Protein AF-A0A0B8QD71-F1 (afdb_monomer_lite)

pLDDT: mean 91.49, std 13.44, range [44.5, 98.62]

Secondary structure (DSSP, 8-state):
-EEE-TTT---TTS-EEEEE-SSS-EEEEETT-HHHHHHHHH-GGGEEE----TT------

InterPro domains:
  IPR060374 RelA/SpoT, RIS domain [PF28438] (2-53)

Organism: NCBI:txid1481914

Structure (mmCIF, N/CA/C/O backbone):
data_AF-A0A0B8QD71-F1
#
_entry.id   AF-A0A0B8QD71-F1
#
loop_
_atom_site.group_PDB
_atom_site.id
_atom_site.type_symbol
_atom_site.label_atom_id
_atom_site.label_alt_id
_atom_site.label_comp_id
_atom_site.label_asym_id
_atom_site.label_entity_id
_atom_site.label_seq_id
_atom_site.pdbx_PDB_ins_code
_atom_site.Cartn_x
_atom_site.Cartn_y
_atom_site.Cartn_z
_atom_site.occupancy
_atom_site.B_iso_or_equiv
_atom_site.auth_seq_id
_atom_site.auth_comp_id
_atom_site.auth_asym_id
_atom_site.auth_atom_id
_atom_site.pdbx_PDB_model_num
ATOM 1 N N . MET A 1 1 ? 5.128 10.348 1.678 1.00 85.25 1 MET A N 1
ATOM 2 C CA . MET A 1 1 ? 6.211 9.342 1.611 1.00 85.25 1 MET A CA 1
ATOM 3 C C . MET A 1 1 ? 5.597 8.000 1.238 1.00 85.25 1 MET A C 1
ATOM 5 O O . MET A 1 1 ? 4.519 7.686 1.734 1.00 85.25 1 MET A O 1
ATOM 9 N N . THR A 1 2 ? 6.253 7.249 0.361 1.00 94.12 2 THR A N 1
ATOM 10 C CA . THR A 1 2 ? 5.804 5.954 -0.179 1.00 94.12 2 THR A CA 1
ATOM 11 C C . THR A 1 2 ? 6.930 4.943 0.021 1.00 94.12 2 THR A C 1
ATOM 13 O O . THR A 1 2 ? 8.095 5.306 -0.135 1.00 94.12 2 THR A O 1
ATOM 16 N N . HIS A 1 3 ? 6.616 3.701 0.382 1.00 95.75 3 HIS A N 1
ATOM 17 C CA . HIS A 1 3 ? 7.612 2.638 0.550 1.00 95.75 3 HIS A CA 1
ATOM 18 C C . HIS A 1 3 ? 7.080 1.293 0.054 1.00 95.75 3 HIS A C 1
ATOM 20 O O . HIS A 1 3 ? 5.878 1.050 0.100 1.00 95.75 3 HIS A O 1
ATOM 26 N N . LEU A 1 4 ? 7.972 0.414 -0.404 1.00 97.50 4 LEU A N 1
ATOM 27 C CA . LEU A 1 4 ? 7.617 -0.937 -0.845 1.00 97.50 4 LEU A CA 1
ATOM 28 C C . LEU A 1 4 ? 7.540 -1.887 0.358 1.00 97.50 4 LEU A C 1
ATOM 30 O O . LEU A 1 4 ? 8.398 -1.862 1.247 1.00 97.50 4 LEU A O 1
ATOM 34 N N . ALA A 1 5 ? 6.514 -2.731 0.390 1.00 97.62 5 ALA A N 1
ATOM 35 C CA . ALA A 1 5 ? 6.283 -3.666 1.477 1.00 97.62 5 ALA A CA 1
ATOM 36 C C . ALA A 1 5 ? 7.301 -4.812 1.465 1.00 97.62 5 ALA A C 1
ATOM 38 O O . ALA A 1 5 ? 7.525 -5.473 0.450 1.00 97.62 5 ALA A O 1
ATOM 39 N N . ARG A 1 6 ? 7.867 -5.124 2.634 1.00 97.38 6 ARG A N 1
ATOM 40 C CA . ARG A 1 6 ? 8.871 -6.194 2.777 1.00 97.38 6 ARG A CA 1
ATOM 41 C C . ARG A 1 6 ? 8.303 -7.607 2.636 1.00 97.38 6 ARG A C 1
ATOM 43 O O . ARG A 1 6 ? 9.069 -8.524 2.383 1.00 97.38 6 ARG A O 1
ATOM 50 N N . CYS A 1 7 ? 6.995 -7.787 2.821 1.00 98.19 7 CYS A N 1
ATOM 51 C CA . CYS A 1 7 ? 6.351 -9.102 2.776 1.00 98.19 7 CYS A CA 1
ATOM 52 C C . CYS A 1 7 ? 6.229 -9.674 1.358 1.00 98.19 7 CYS A C 1
ATOM 54 O O . CYS A 1 7 ? 6.243 -10.888 1.205 1.00 98.19 7 CYS A O 1
ATOM 56 N N . CYS A 1 8 ? 6.093 -8.818 0.342 1.00 98.19 8 CYS A N 1
ATOM 57 C CA . CYS A 1 8 ? 5.918 -9.237 -1.052 1.00 98.19 8 CYS A CA 1
ATOM 58 C C . CYS A 1 8 ? 6.928 -8.615 -2.020 1.00 98.19 8 CYS A C 1
ATOM 60 O O . CYS A 1 8 ? 6.976 -9.059 -3.159 1.00 98.19 8 CYS A O 1
ATOM 62 N N . GLN A 1 9 ? 7.726 -7.634 -1.568 1.00 97.81 9 GLN A N 1
ATOM 63 C CA . GLN A 1 9 ? 8.840 -7.032 -2.313 1.00 97.81 9 GLN A CA 1
ATOM 64 C C . GLN A 1 9 ? 8.481 -6.724 -3.780 1.00 97.81 9 GLN A C 1
ATOM 66 O O . GLN A 1 9 ? 9.130 -7.249 -4.682 1.00 97.81 9 GLN A O 1
ATOM 71 N N . PRO A 1 10 ? 7.431 -5.912 -4.023 1.00 96.88 10 PRO A N 1
ATOM 72 C CA . PRO A 1 10 ? 6.941 -5.652 -5.372 1.00 96.88 10 PRO A CA 1
ATOM 73 C C . PRO A 1 10 ? 8.025 -5.013 -6.244 1.00 96.88 10 PRO A C 1
ATOM 75 O O . PRO A 1 10 ? 8.738 -4.112 -5.792 1.00 96.88 10 PRO A O 1
ATOM 78 N N . ILE A 1 11 ? 8.111 -5.450 -7.497 1.00 95.19 11 ILE A N 1
ATOM 79 C CA . ILE A 1 11 ? 9.055 -4.940 -8.497 1.00 95.19 11 ILE A CA 1
ATOM 80 C C . ILE A 1 11 ? 8.317 -4.252 -9.652 1.00 95.19 11 ILE A C 1
ATOM 82 O O . ILE A 1 11 ? 7.141 -4.538 -9.887 1.00 95.19 11 ILE A O 1
ATOM 86 N N . PRO A 1 12 ? 8.980 -3.352 -10.400 1.00 94.00 12 PRO A N 1
ATOM 87 C CA . PRO A 1 12 ? 8.372 -2.717 -11.561 1.00 94.00 12 PRO A CA 1
ATOM 88 C C . PRO A 1 12 ? 7.770 -3.741 -12.532 1.00 94.00 12 PRO A C 1
ATOM 90 O O . PRO A 1 12 ? 8.437 -4.695 -12.928 1.00 94.00 12 PRO A O 1
ATOM 93 N N . GLY A 1 13 ? 6.505 -3.531 -12.899 1.00 90.19 13 GLY A N 1
ATOM 94 C CA . GLY A 1 13 ? 5.724 -4.451 -13.733 1.00 90.19 13 GLY A CA 1
ATOM 95 C C . GLY A 1 13 ? 4.750 -5.330 -12.956 1.00 90.19 13 GLY A C 1
ATOM 96 O O . GLY A 1 13 ? 3.760 -5.768 -13.536 1.00 90.19 13 GLY A O 1
ATOM 97 N N . ASP A 1 14 ? 4.952 -5.515 -11.649 1.00 95.94 14 ASP A N 1
ATOM 98 C CA . ASP A 1 14 ? 3.944 -6.152 -10.807 1.00 95.94 14 ASP A CA 1
ATOM 99 C C . ASP A 1 14 ? 2.670 -5.303 -10.762 1.00 95.94 14 ASP A C 1
ATOM 101 O O . ASP A 1 14 ? 2.723 -4.070 -10.671 1.00 95.94 14 ASP A O 1
ATOM 105 N N . ASN A 1 15 ? 1.519 -5.972 -10.723 1.00 96.56 15 ASN A N 1
ATOM 106 C CA . ASN A 1 15 ? 0.277 -5.329 -10.314 1.00 96.56 15 ASN A CA 1
ATOM 107 C C . ASN A 1 15 ? 0.384 -4.967 -8.831 1.00 96.56 15 ASN A C 1
ATOM 109 O O . ASN A 1 15 ? 0.571 -5.846 -7.986 1.00 96.56 15 ASN A O 1
ATOM 113 N N . ILE A 1 16 ? 0.267 -3.676 -8.525 1.00 98.00 16 ILE A N 1
ATOM 114 C CA . ILE A 1 16 ? 0.445 -3.135 -7.177 1.00 98.00 16 ILE A CA 1
ATOM 115 C C . ILE A 1 16 ? -0.796 -2.401 -6.675 1.00 98.00 16 ILE A C 1
ATOM 117 O O . ILE A 1 16 ? -1.580 -1.852 -7.445 1.00 98.00 16 ILE A O 1
ATOM 121 N N . SER A 1 17 ? -0.929 -2.346 -5.354 1.00 98.38 17 SER A N 1
ATOM 122 C CA . SER A 1 17 ? -1.916 -1.526 -4.658 1.00 98.38 17 SER A CA 1
ATOM 123 C C . SER A 1 17 ? -1.293 -0.931 -3.395 1.00 98.38 17 SER A C 1
ATOM 125 O O . SER A 1 17 ? -0.413 -1.526 -2.760 1.00 98.38 17 SER A O 1
ATOM 127 N N . GLY A 1 18 ? -1.716 0.283 -3.051 1.00 98.19 18 GLY A N 1
ATOM 128 C CA . GLY A 1 18 ? -1.244 0.998 -1.877 1.00 98.19 18 GLY A CA 1
ATOM 129 C C . GLY A 1 18 ? -2.159 0.788 -0.676 1.00 98.19 18 GLY A C 1
ATOM 130 O O . GLY A 1 18 ? -3.374 0.673 -0.806 1.00 98.19 18 GLY A O 1
ATOM 131 N N . TYR A 1 19 ? -1.570 0.815 0.514 1.00 98.56 19 TYR A N 1
ATOM 132 C CA . TYR A 1 19 ? -2.283 0.898 1.780 1.00 98.56 19 TYR A CA 1
ATOM 133 C C . TYR A 1 19 ? -1.804 2.120 2.563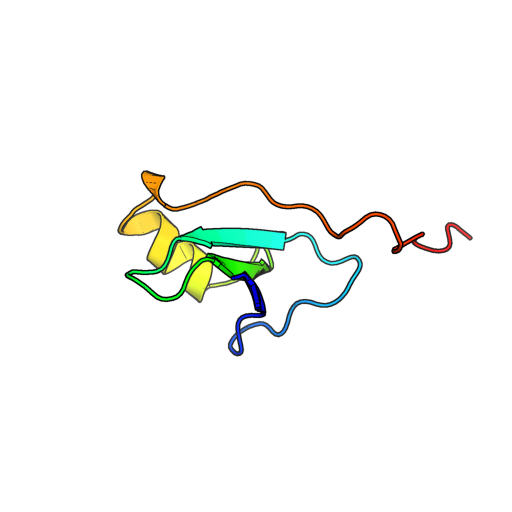 1.00 98.56 19 TYR A C 1
ATOM 135 O O . TYR A 1 19 ? -0.609 2.276 2.841 1.00 98.56 19 TYR A O 1
ATOM 143 N N . 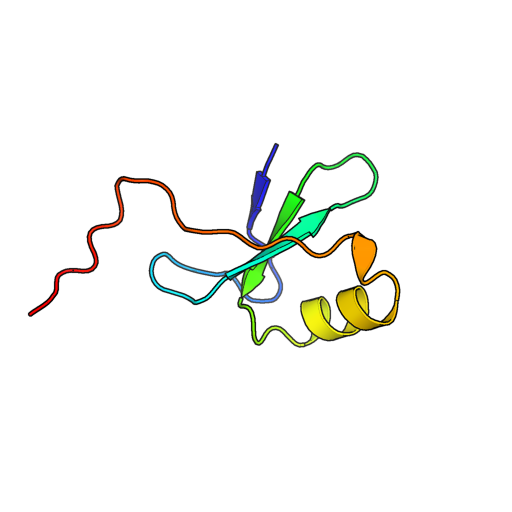ILE A 1 20 ? -2.733 2.999 2.937 1.00 98.19 20 ILE A N 1
ATOM 144 C CA . ILE A 1 20 ? -2.443 4.158 3.780 1.00 98.19 20 ILE A CA 1
ATOM 145 C C . ILE A 1 20 ? -2.106 3.640 5.177 1.00 98.19 20 ILE A C 1
ATOM 147 O O . ILE A 1 20 ? -2.933 3.022 5.841 1.00 98.19 20 ILE A O 1
ATOM 151 N N . THR A 1 21 ? -0.908 3.921 5.675 1.00 96.19 21 THR A N 1
ATOM 152 C CA . THR A 1 21 ? -0.467 3.558 7.032 1.00 96.19 21 THR A CA 1
ATOM 153 C C . THR A 1 21 ? -0.733 4.690 8.025 1.00 96.19 21 THR A C 1
ATOM 155 O O . THR A 1 21 ? -0.943 5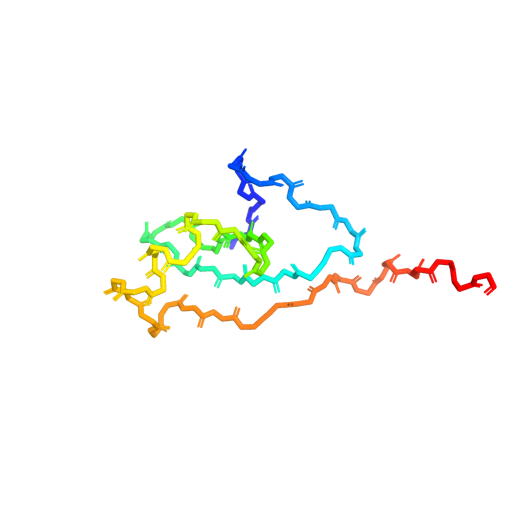.841 7.647 1.00 96.19 21 THR A O 1
ATOM 158 N N . GLN A 1 22 ? -0.764 4.385 9.323 1.00 93.44 22 GLN A N 1
ATOM 159 C CA . GLN A 1 22 ? -0.904 5.414 10.353 1.00 93.44 22 GLN A CA 1
ATOM 160 C C . GLN A 1 22 ? 0.433 6.148 10.520 1.00 93.44 22 GLN A C 1
ATOM 162 O O . GLN A 1 22 ? 1.394 5.594 11.047 1.00 93.44 22 GLN A O 1
ATOM 167 N N . GLY A 1 23 ? 0.513 7.379 10.012 1.00 91.25 23 GLY A N 1
ATOM 168 C CA . GLY A 1 23 ? 1.660 8.273 10.209 1.00 91.25 23 GLY A CA 1
ATOM 169 C C . GLY A 1 23 ? 2.934 7.947 9.414 1.00 91.25 23 GLY A C 1
ATOM 170 O O . GLY A 1 23 ? 3.892 8.706 9.506 1.00 91.25 23 GLY A O 1
ATOM 171 N N . ARG A 1 24 ? 2.977 6.867 8.615 1.00 90.25 24 ARG A N 1
ATOM 172 C CA . ARG A 1 24 ? 4.171 6.464 7.829 1.00 90.25 24 ARG A CA 1
ATOM 173 C C . ARG A 1 24 ? 3.987 6.593 6.311 1.00 90.25 24 ARG A C 1
ATOM 175 O O . ARG A 1 24 ? 4.810 6.115 5.533 1.00 90.25 24 ARG A O 1
ATOM 182 N N . GLY A 1 25 ? 2.912 7.251 5.876 1.00 96.12 25 GLY A N 1
ATOM 183 C CA . GLY A 1 25 ? 2.569 7.396 4.462 1.00 96.12 25 GLY A CA 1
ATOM 184 C C . GLY A 1 25 ? 1.949 6.125 3.880 1.00 96.12 25 GLY A C 1
ATOM 185 O O . GLY A 1 25 ? 1.123 5.494 4.535 1.00 96.12 25 GLY A O 1
ATOM 186 N N . ILE A 1 26 ? 2.321 5.754 2.657 1.00 97.94 26 ILE A N 1
ATOM 187 C CA . ILE A 1 26 ? 1.719 4.629 1.920 1.00 97.94 26 ILE A CA 1
ATOM 188 C C . ILE A 1 26 ? 2.704 3.456 1.850 1.00 97.94 26 ILE A C 1
ATOM 190 O O . ILE A 1 26 ? 3.848 3.644 1.431 1.00 97.94 26 ILE A O 1
ATOM 194 N N . SER A 1 27 ? 2.241 2.262 2.230 1.00 98.06 27 SER A N 1
ATOM 195 C CA . SER A 1 27 ? 2.916 0.983 1.964 1.00 98.06 27 SER A CA 1
ATOM 196 C C . SER A 1 27 ? 2.402 0.415 0.644 1.00 98.06 27 SER A C 1
ATOM 198 O O . SER A 1 27 ? 1.193 0.291 0.467 1.00 98.06 27 SER A O 1
ATOM 200 N N . VAL A 1 28 ? 3.292 0.078 -0.284 1.00 98.12 28 VAL A N 1
ATOM 201 C CA . VAL A 1 28 ? 2.953 -0.490 -1.596 1.00 98.12 28 VAL A CA 1
ATOM 202 C C . VAL A 1 28 ? 3.155 -1.996 -1.554 1.00 98.12 28 VAL A C 1
ATOM 204 O O . VAL A 1 28 ? 4.247 -2.473 -1.244 1.00 98.12 28 VAL A O 1
ATOM 207 N N . HIS A 1 29 ? 2.109 -2.740 -1.882 1.00 98.56 29 HIS A N 1
ATOM 208 C CA . HIS A 1 29 ? 2.103 -4.196 -1.939 1.00 98.56 29 HIS A CA 1
ATOM 209 C C . HIS A 1 29 ? 1.812 -4.652 -3.369 1.00 98.56 29 HIS A C 1
ATOM 211 O O . HIS A 1 29 ? 1.225 -3.902 -4.148 1.00 98.56 29 HIS A O 1
ATOM 217 N N . ARG A 1 30 ? 2.145 -5.902 -3.702 1.00 98.44 30 ARG A N 1
ATOM 218 C CA . ARG A 1 30 ? 1.500 -6.548 -4.851 1.00 98.44 30 ARG A CA 1
ATOM 219 C C . ARG A 1 30 ? 0.006 -6.698 -4.578 1.00 98.44 30 ARG A C 1
ATOM 221 O O . ARG A 1 30 ? -0.391 -6.954 -3.438 1.00 98.44 30 ARG A O 1
ATOM 228 N N . SER A 1 31 ? -0.813 -6.582 -5.615 1.00 97.94 31 SER A N 1
ATOM 229 C CA . SER A 1 31 ? -2.272 -6.677 -5.502 1.00 97.94 31 SER A CA 1
ATOM 230 C C . SER A 1 31 ? -2.753 -8.046 -5.003 1.00 97.94 31 SER A C 1
ATOM 232 O O . SER A 1 31 ? -3.842 -8.133 -4.446 1.00 97.94 31 SER A O 1
ATOM 234 N N . ASP A 1 32 ? -1.934 -9.093 -5.156 1.00 97.88 32 ASP A N 1
ATOM 235 C CA . ASP A 1 32 ? -2.185 -10.469 -4.704 1.00 97.88 32 ASP A CA 1
ATOM 236 C C . ASP A 1 32 ? -1.596 -10.792 -3.312 1.00 97.88 32 ASP A C 1
ATOM 238 O O . ASP A 1 32 ? -1.607 -11.941 -2.872 1.00 97.88 32 ASP A O 1
ATOM 242 N N . CYS A 1 33 ? -1.046 -9.802 -2.602 1.00 98.62 33 CYS A N 1
ATOM 243 C CA . CYS A 1 33 ? -0.382 -10.026 -1.322 1.00 98.62 33 CYS A CA 1
ATOM 244 C C . CYS A 1 33 ? -1.379 -10.436 -0.221 1.00 98.62 33 CYS A C 1
ATOM 246 O O . CYS A 1 33 ? -2.306 -9.690 0.092 1.00 98.62 33 CYS A O 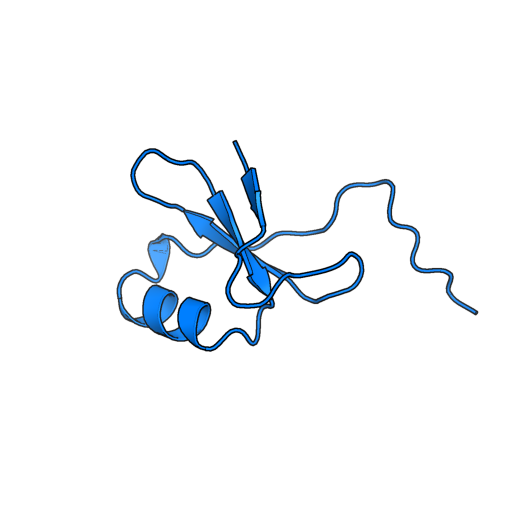1
ATOM 248 N N . VAL A 1 34 ? -1.118 -11.563 0.455 1.00 98.50 34 VAL A N 1
ATOM 249 C CA . VAL A 1 34 ? -1.933 -12.054 1.588 1.00 98.50 34 VAL A CA 1
ATOM 250 C C . VAL A 1 34 ? -2.091 -10.987 2.678 1.00 98.50 34 VAL A C 1
ATOM 252 O O . VAL A 1 34 ? -3.203 -10.701 3.108 1.00 98.50 34 VAL A O 1
ATOM 255 N N . GLN A 1 35 ? -1.003 -10.298 3.028 1.00 98.50 35 GLN A N 1
ATOM 256 C CA . GLN A 1 35 ? -1.020 -9.265 4.074 1.00 98.50 35 GLN A CA 1
ATOM 257 C C . GLN A 1 35 ? -1.789 -8.019 3.635 1.00 98.50 35 GLN A C 1
ATOM 259 O O . GLN A 1 35 ? -2.434 -7.371 4.453 1.00 98.50 35 GLN A O 1
ATOM 264 N N . LEU A 1 36 ? -1.768 -7.687 2.340 1.00 98.56 36 LEU A N 1
ATOM 265 C CA . LEU A 1 36 ? -2.625 -6.625 1.817 1.00 9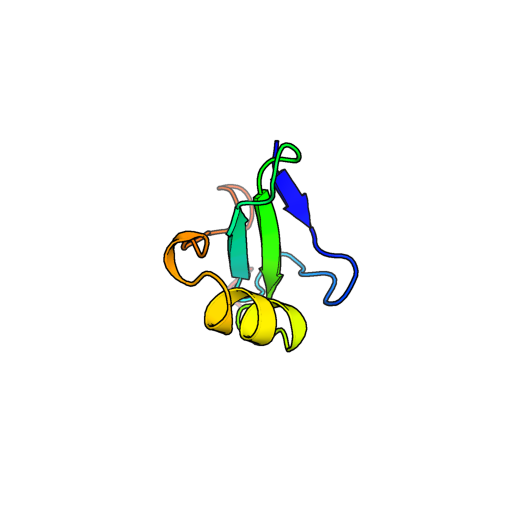8.56 36 LEU A CA 1
ATOM 266 C C . LEU A 1 36 ? -4.102 -7.025 1.911 1.00 98.56 36 LEU A C 1
ATOM 268 O O . LEU A 1 36 ? -4.937 -6.181 2.227 1.00 98.56 36 LEU A O 1
ATOM 272 N N . ASN A 1 37 ? -4.426 -8.293 1.652 1.00 98.50 37 ASN A N 1
ATOM 273 C CA . ASN A 1 37 ? -5.793 -8.788 1.758 1.00 98.50 37 ASN A CA 1
ATOM 274 C C . ASN A 1 37 ? -6.319 -8.700 3.198 1.00 98.50 37 ASN A C 1
ATOM 276 O O . ASN A 1 37 ? -7.427 -8.218 3.406 1.00 98.50 37 ASN A O 1
ATOM 280 N N . GLU A 1 38 ? -5.514 -9.067 4.196 1.00 98.50 38 GLU A N 1
ATOM 281 C CA . GLU A 1 38 ? -5.875 -8.882 5.609 1.00 98.50 38 GLU A CA 1
ATOM 282 C C . GLU A 1 38 ? -6.130 -7.404 5.941 1.00 98.50 38 GLU A C 1
ATOM 284 O O . GLU A 1 38 ? -7.168 -7.053 6.503 1.00 98.50 38 GLU A O 1
ATOM 289 N N . LEU A 1 39 ? -5.230 -6.509 5.524 1.00 98.12 39 LEU A N 1
ATOM 290 C CA . LEU A 1 39 ? -5.390 -5.066 5.730 1.00 98.12 39 LEU A CA 1
ATOM 291 C C . LEU A 1 39 ? -6.654 -4.516 5.052 1.00 98.12 39 LEU A C 1
ATOM 293 O O . LEU A 1 39 ? -7.363 -3.704 5.646 1.00 98.12 39 LEU A O 1
ATOM 297 N N . ARG A 1 40 ? -6.966 -4.986 3.839 1.00 98.25 40 ARG A N 1
ATOM 298 C CA . ARG A 1 40 ? -8.192 -4.643 3.103 1.00 98.25 40 ARG A CA 1
ATOM 299 C C . ARG A 1 40 ? -9.447 -5.074 3.857 1.00 98.25 40 ARG A C 1
ATOM 301 O O . ARG A 1 40 ? -10.417 -4.327 3.856 1.00 98.25 40 ARG A O 1
ATOM 308 N N . LEU A 1 41 ? -9.442 -6.252 4.480 1.00 98.31 41 LEU A N 1
ATOM 309 C CA . LEU A 1 41 ? -10.581 -6.739 5.265 1.00 98.31 41 LEU A CA 1
ATOM 310 C C . LEU A 1 41 ? -10.809 -5.897 6.527 1.00 98.31 41 LEU A C 1
ATOM 312 O O . LEU A 1 41 ? -11.952 -5.703 6.929 1.00 98.31 41 LEU A O 1
ATOM 316 N N . HIS A 1 42 ? -9.738 -5.386 7.137 1.00 98.12 42 HIS A N 1
ATOM 317 C CA . HIS A 1 42 ? -9.827 -4.578 8.355 1.00 98.12 42 HIS A CA 1
ATOM 318 C C . HIS A 1 42 ? -10.153 -3.102 8.108 1.00 98.12 42 HIS A C 1
ATOM 320 O O . HIS A 1 42 ? -10.852 -2.501 8.921 1.00 98.12 42 HIS A O 1
ATOM 326 N N . ALA A 1 43 ? -9.623 -2.510 7.039 1.00 98.12 43 ALA A N 1
ATOM 327 C CA . ALA A 1 43 ? -9.772 -1.086 6.748 1.00 98.12 43 ALA A CA 1
ATOM 328 C C . ALA A 1 43 ? -9.763 -0.831 5.227 1.00 98.12 43 ALA A C 1
ATOM 330 O O . ALA A 1 43 ? -8.772 -0.335 4.672 1.00 98.12 43 ALA A O 1
ATOM 331 N N . PRO A 1 44 ? -10.841 -1.215 4.522 1.00 98.06 44 PRO A N 1
ATOM 332 C CA . PRO A 1 44 ? -10.914 -1.145 3.064 1.00 98.06 44 PRO A CA 1
ATOM 333 C C . PRO A 1 44 ? -10.779 0.283 2.525 1.00 98.06 44 PRO A C 1
ATOM 335 O O . PRO A 1 44 ? -10.217 0.476 1.451 1.00 98.06 44 PRO A O 1
ATOM 338 N N . GLU A 1 45 ? -11.219 1.292 3.278 1.00 98.31 45 GLU A N 1
ATOM 339 C CA . GLU A 1 45 ? -11.123 2.712 2.921 1.00 98.31 45 GLU A CA 1
ATOM 340 C C . GLU A 1 45 ? -9.681 3.231 2.844 1.00 98.31 45 GLU A C 1
ATOM 342 O O . GLU A 1 45 ? -9.426 4.314 2.320 1.00 98.31 45 GLU A O 1
ATOM 347 N N . ARG A 1 46 ? -8.723 2.465 3.376 1.00 98.25 46 ARG A N 1
ATOM 348 C CA . ARG A 1 46 ? -7.292 2.790 3.349 1.00 98.25 46 ARG A CA 1
ATOM 349 C C . ARG A 1 46 ? -6.571 2.164 2.162 1.00 98.25 46 ARG A C 1
ATOM 351 O O . ARG A 1 46 ? -5.371 2.397 2.009 1.00 98.25 46 ARG A O 1
ATOM 358 N N . ILE A 1 47 ? -7.263 1.357 1.363 1.00 98.38 47 ILE A N 1
ATOM 359 C CA . ILE A 1 47 ? -6.724 0.803 0.129 1.00 98.38 47 ILE A CA 1
ATOM 360 C C . ILE A 1 47 ? -6.844 1.849 -0.969 1.00 98.38 47 ILE A C 1
ATOM 362 O O . ILE A 1 47 ? -7.883 2.484 -1.130 1.00 98.38 47 ILE A O 1
ATOM 366 N N . ILE A 1 48 ? -5.774 2.005 -1.736 1.00 97.62 48 ILE A N 1
ATOM 367 C CA . ILE A 1 48 ? -5.729 2.912 -2.875 1.00 97.62 48 ILE A CA 1
ATOM 368 C C . ILE A 1 48 ? -5.174 2.197 -4.103 1.00 97.62 48 ILE A C 1
ATOM 370 O O . ILE A 1 48 ? -4.298 1.326 -4.009 1.00 97.62 48 ILE A O 1
ATOM 374 N N . ASP A 1 49 ? -5.668 2.603 -5.264 1.00 96.00 49 ASP A N 1
ATOM 375 C CA . ASP A 1 49 ? -5.095 2.198 -6.539 1.00 96.00 49 ASP A CA 1
ATOM 376 C C . ASP A 1 49 ? -3.779 2.937 -6.766 1.00 96.00 49 ASP A C 1
ATOM 378 O O . ASP A 1 49 ? -3.627 4.118 -6.437 1.00 96.00 49 ASP A O 1
ATOM 382 N N . THR A 1 50 ? -2.795 2.226 -7.306 1.00 93.88 50 THR A N 1
ATOM 383 C CA . THR A 1 50 ? -1.455 2.767 -7.531 1.00 93.88 50 THR A CA 1
ATOM 384 C C . THR A 1 50 ? -0.870 2.212 -8.813 1.00 93.88 50 THR A C 1
ATOM 386 O O . THR A 1 50 ? -1.099 1.057 -9.154 1.00 93.88 50 THR A O 1
ATOM 389 N N . VAL A 1 51 ? -0.061 3.025 -9.484 1.00 93.56 51 VAL A N 1
ATOM 390 C CA . VAL A 1 51 ? 0.694 2.634 -10.675 1.00 93.56 51 VAL A CA 1
ATOM 391 C C . VAL A 1 51 ? 2.171 2.939 -10.473 1.00 93.56 51 VAL A C 1
ATOM 393 O O . VAL A 1 51 ? 2.540 3.805 -9.676 1.00 93.56 51 VAL A O 1
ATOM 396 N N . TRP A 1 52 ? 3.022 2.229 -11.207 1.00 92.69 52 TRP A N 1
ATOM 397 C CA . TRP A 1 52 ? 4.439 2.557 -11.281 1.00 92.69 52 TRP A CA 1
ATOM 398 C C . TRP A 1 52 ? 4.640 3.918 -11.956 1.00 92.69 52 TRP A C 1
ATOM 400 O O . TRP A 1 52 ? 3.884 4.307 -12.846 1.00 92.69 52 TRP A O 1
ATOM 410 N N . GLY A 1 53 ? 5.658 4.657 -11.516 1.00 88.62 53 GLY A N 1
ATOM 411 C CA . GLY A 1 53 ? 5.975 5.968 -12.079 1.00 88.62 53 GLY A CA 1
ATOM 412 C C . GLY A 1 53 ? 6.365 5.903 -13.561 1.00 88.62 53 GLY A C 1
ATOM 413 O O . GLY A 1 53 ? 6.924 4.912 -14.037 1.00 88.62 53 GLY A O 1
ATOM 414 N N . SER A 1 54 ? 6.101 7.000 -14.276 1.00 73.31 54 SER A N 1
ATOM 415 C CA . SER A 1 54 ? 6.490 7.229 -15.671 1.00 73.31 54 SER A CA 1
ATOM 416 C C . SER A 1 54 ? 8.014 7.169 -15.816 1.00 73.31 54 SER A C 1
ATOM 418 O O . SER A 1 54 ? 8.725 8.105 -15.461 1.00 73.31 54 SER A O 1
ATOM 420 N N . GLY A 1 55 ? 8.506 6.026 -16.276 1.00 62.56 55 GLY A N 1
ATOM 421 C CA . GLY A 1 55 ? 9.921 5.647 -16.307 1.00 62.56 55 GLY A CA 1
ATOM 422 C C . GLY A 1 5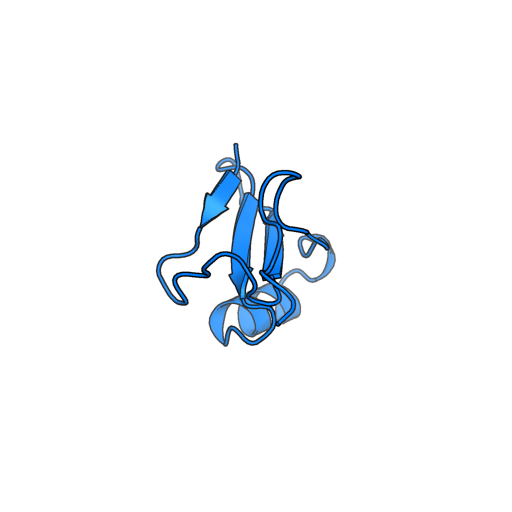5 ? 10.080 4.131 -16.431 1.00 62.56 55 GLY A C 1
ATOM 423 O O . GLY A 1 55 ? 11.057 3.649 -16.993 1.00 62.56 55 GLY A O 1
ATOM 424 N N . PHE A 1 56 ? 9.065 3.379 -16.000 1.00 63.09 56 PHE A N 1
ATOM 425 C CA . PHE A 1 56 ? 8.913 1.977 -16.353 1.00 63.09 56 PHE A CA 1
ATOM 426 C C . PHE A 1 56 ? 8.217 1.846 -17.717 1.00 63.09 56 PHE A C 1
ATOM 428 O O . PHE A 1 56 ? 6.992 1.816 -17.810 1.00 63.09 56 PHE A O 1
ATOM 435 N N . VAL A 1 57 ? 9.007 1.787 -18.789 1.00 57.91 57 VAL A N 1
ATOM 436 C CA . VAL A 1 57 ? 8.574 1.143 -20.034 1.00 57.91 57 VAL A CA 1
ATOM 437 C C . VAL A 1 57 ? 8.825 -0.346 -19.854 1.00 57.91 57 VAL A C 1
ATOM 439 O O . VAL A 1 57 ? 9.969 -0.795 -19.905 1.00 57.91 57 VAL A O 1
ATOM 442 N N . ALA A 1 58 ? 7.767 -1.121 -19.605 1.00 59.56 58 ALA A N 1
ATOM 443 C CA . ALA A 1 58 ? 7.847 -2.554 -19.841 1.00 59.56 58 ALA A CA 1
ATOM 444 C C . ALA A 1 58 ? 8.288 -2.707 -21.300 1.00 59.56 58 ALA A C 1
ATOM 446 O O . ALA A 1 58 ? 7.590 -2.225 -22.193 1.00 59.56 58 ALA A O 1
ATOM 447 N N . HIS A 1 59 ? 9.473 -3.269 -21.543 1.00 50.72 59 HIS A N 1
ATOM 448 C CA . HIS A 1 59 ? 9.895 -3.620 -22.892 1.00 50.72 59 HIS A CA 1
ATOM 449 C C . HIS A 1 59 ? 8.862 -4.612 -23.435 1.00 50.72 59 HIS A C 1
ATOM 451 O O . HIS A 1 59 ? 8.918 -5.805 -23.148 1.00 50.72 59 HIS A O 1
ATOM 457 N N . LEU A 1 60 ? 7.877 -4.095 -24.168 1.00 55.91 60 LEU A N 1
ATOM 458 C CA . LEU A 1 60 ? 7.035 -4.889 -25.041 1.00 55.91 60 LEU A CA 1
ATOM 459 C C . LEU A 1 60 ? 7.985 -5.431 -26.109 1.00 55.91 60 LEU A C 1
ATOM 461 O O . LEU A 1 60 ? 8.553 -4.660 -26.884 1.00 55.91 60 LEU A O 1
ATOM 465 N N . SER A 1 61 ? 8.251 -6.733 -26.028 1.00 44.50 61 SER A N 1
ATOM 466 C CA . SER A 1 61 ? 8.865 -7.491 -27.119 1.00 44.50 61 SER A CA 1
ATOM 467 C C . SER A 1 61 ? 7.814 -7.751 -28.187 1.00 44.50 61 SER A C 1
ATOM 469 O O . SER A 1 61 ? 6.651 -7.996 -27.788 1.00 44.50 61 SER A O 1
#

Sequence (61 aa):
MTHLARCCQPIPGDNISGYITQGRGISVHRSDCVQLNELRLHAPERIIDTVWGSGFVAHLS

Radius of gyration: 12.01 Å; chains: 1; bounding box: 21×21×38 Å

Foldseek 3Di:
DEDEDPQARDDAPAQWKWFQDDPPGIYIYRPPGPVVVVVCVVCVVRIGGDHDDDPDDPPPD